Protein AF-A0A7T2TKN1-F1 (afdb_monomer_lite)

pLDDT: mean 74.29, std 14.54, range [35.62, 93.62]

Organism: NCBI:txid33889

Sequence (111 aa):
MPVTGVADPALREAVGLSDHHHEYTLVPGDSDFDGAFTPHGFRHSAVSLVVAAGASVKLAQRFAGHASAAMTLDVYSHLFDEDLEAVADTLGRLVGEARVASDGPVLALPQ

Structure (mmCIF, N/CA/C/O backbone):
data_AF-A0A7T2TKN1-F1
#
_entry.id   AF-A0A7T2TKN1-F1
#
loop_
_atom_site.group_PDB
_atom_site.id
_atom_site.type_symbol
_atom_site.label_atom_id
_atom_site.label_alt_id
_atom_site.label_comp_id
_atom_site.label_asym_id
_atom_site.label_entity_id
_atom_site.label_seq_id
_atom_site.pdbx_PDB_ins_code
_atom_site.Cartn_x
_atom_site.Cartn_y
_atom_site.Cartn_z
_atom_site.occupancy
_atom_site.B_iso_or_equiv
_atom_site.auth_seq_id
_atom_site.auth_comp_id
_atom_site.auth_asym_id
_atom_site.auth_atom_id
_atom_site.pdbx_PDB_model_num
ATOM 1 N N . MET A 1 1 ? 22.683 2.791 -3.432 1.00 37.56 1 MET A N 1
ATOM 2 C CA . MET A 1 1 ? 22.307 1.737 -2.463 1.00 37.56 1 MET A CA 1
ATOM 3 C C . MET A 1 1 ? 21.975 0.488 -3.265 1.00 37.56 1 MET A C 1
ATOM 5 O O . MET A 1 1 ? 21.143 0.616 -4.157 1.00 37.56 1 MET A O 1
ATOM 9 N N . PRO A 1 2 ? 22.627 -0.664 -3.047 1.00 35.62 2 PRO A N 1
ATOM 10 C CA . PRO A 1 2 ? 22.261 -1.882 -3.758 1.00 35.62 2 PRO A CA 1
ATOM 11 C C . PRO A 1 2 ? 20.932 -2.390 -3.184 1.00 35.62 2 PRO A C 1
ATOM 13 O O . PRO A 1 2 ? 20.853 -2.746 -2.013 1.00 35.62 2 PRO A O 1
ATOM 16 N N . VAL A 1 3 ? 19.865 -2.366 -3.982 1.00 38.94 3 VAL A N 1
ATOM 17 C CA . VAL A 1 3 ? 18.584 -3.005 -3.643 1.00 38.94 3 VAL A CA 1
ATOM 18 C C . VAL A 1 3 ? 18.718 -4.489 -3.967 1.00 38.94 3 VAL A C 1
ATOM 20 O O . VAL A 1 3 ? 18.365 -4.941 -5.049 1.00 38.94 3 VAL A O 1
ATOM 23 N N . THR A 1 4 ? 19.294 -5.255 -3.047 1.00 48.53 4 THR A N 1
ATOM 24 C CA . THR A 1 4 ? 19.308 -6.723 -3.110 1.00 48.53 4 THR A CA 1
ATOM 25 C C . THR A 1 4 ? 18.200 -7.257 -2.212 1.00 48.53 4 THR A C 1
ATOM 27 O O . THR A 1 4 ? 18.456 -7.799 -1.142 1.00 48.53 4 THR A O 1
ATOM 30 N N . GLY A 1 5 ? 16.951 -7.027 -2.612 1.00 43.19 5 GLY A N 1
ATOM 31 C CA . GLY A 1 5 ? 15.787 -7.647 -1.990 1.00 43.19 5 GLY A CA 1
ATOM 32 C C . GLY A 1 5 ? 15.311 -8.799 -2.859 1.00 43.19 5 GLY A C 1
ATOM 33 O O . GLY A 1 5 ? 14.418 -8.606 -3.676 1.00 43.19 5 GLY A O 1
ATOM 34 N N . VAL A 1 6 ? 15.913 -9.982 -2.725 1.00 56.47 6 VAL A N 1
ATOM 35 C CA . VAL A 1 6 ? 15.266 -11.199 -3.232 1.00 56.47 6 VAL A CA 1
ATOM 36 C C . VAL A 1 6 ? 14.054 -11.424 -2.332 1.00 56.47 6 VAL A C 1
ATOM 38 O O . VAL A 1 6 ? 14.214 -11.568 -1.121 1.00 56.47 6 VAL A O 1
ATOM 41 N N . ALA A 1 7 ? 12.849 -11.361 -2.901 1.00 55.12 7 ALA A N 1
ATOM 42 C CA . ALA A 1 7 ? 11.624 -11.655 -2.165 1.00 55.12 7 ALA A CA 1
ATOM 43 C C . ALA A 1 7 ? 11.719 -13.059 -1.547 1.00 55.12 7 ALA A C 1
ATOM 45 O O . ALA A 1 7 ? 12.180 -13.987 -2.215 1.00 55.12 7 ALA A O 1
ATOM 46 N N . ASP A 1 8 ? 11.296 -13.189 -0.286 1.00 66.94 8 ASP A N 1
ATOM 47 C CA . ASP A 1 8 ? 11.246 -14.461 0.444 1.00 66.94 8 ASP A CA 1
ATOM 48 C C . ASP A 1 8 ? 10.599 -15.556 -0.433 1.00 66.94 8 ASP A C 1
ATOM 50 O O . ASP A 1 8 ? 9.532 -15.307 -1.007 1.00 66.94 8 ASP A O 1
ATOM 54 N N . PRO A 1 9 ? 11.217 -16.744 -0.580 1.00 66.00 9 PRO A N 1
ATOM 55 C CA . PRO A 1 9 ? 10.640 -17.861 -1.322 1.00 66.00 9 PRO A CA 1
ATOM 56 C C . PRO A 1 9 ? 9.181 -18.167 -0.963 1.00 66.00 9 PRO A C 1
ATOM 58 O O . PRO A 1 9 ? 8.386 -18.418 -1.866 1.00 66.00 9 PRO A O 1
ATOM 61 N N . ALA A 1 10 ? 8.804 -18.063 0.316 1.00 68.75 10 ALA A N 1
ATOM 62 C CA . ALA A 1 10 ? 7.424 -18.292 0.748 1.00 68.75 10 ALA A CA 1
ATOM 63 C C . ALA A 1 10 ? 6.459 -17.230 0.195 1.00 68.75 10 ALA A C 1
ATOM 65 O O . ALA A 1 10 ? 5.348 -17.545 -0.228 1.00 68.75 10 ALA A O 1
ATOM 66 N N . LEU A 1 11 ? 6.900 -15.969 0.136 1.00 66.50 11 LEU A N 1
ATOM 67 C CA . LEU A 1 11 ? 6.136 -14.892 -0.491 1.00 66.50 1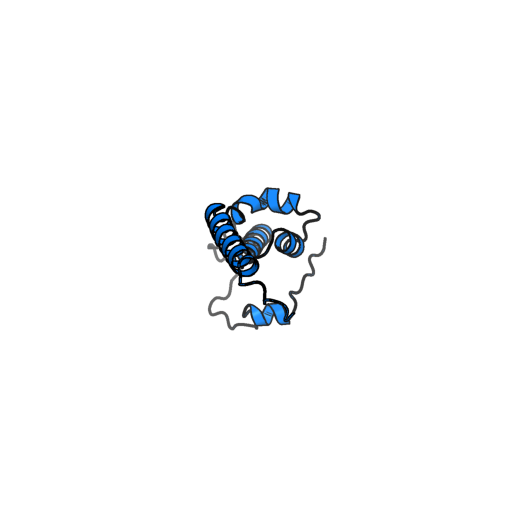1 LEU A CA 1
ATOM 68 C C . LEU A 1 11 ? 6.000 -15.132 -1.997 1.00 66.50 11 LEU A C 1
ATOM 70 O O . LEU A 1 11 ? 4.906 -14.982 -2.532 1.00 66.50 11 LEU A O 1
ATOM 74 N N . ARG A 1 12 ? 7.087 -15.530 -2.674 1.00 64.44 12 ARG A N 1
ATOM 75 C CA . ARG A 1 12 ? 7.076 -15.836 -4.116 1.00 64.44 12 ARG A CA 1
ATOM 76 C C . ARG A 1 12 ? 6.087 -16.948 -4.456 1.00 64.44 12 ARG A C 1
ATOM 78 O O . ARG A 1 12 ? 5.370 -16.817 -5.440 1.00 64.44 12 ARG A O 1
ATOM 85 N N . GLU A 1 13 ? 6.036 -18.005 -3.653 1.00 71.38 13 GLU A N 1
ATOM 86 C CA . GLU A 1 13 ? 5.066 -19.091 -3.817 1.00 71.38 13 GLU A CA 1
ATOM 87 C C . GLU A 1 13 ? 3.632 -18.606 -3.567 1.00 71.38 13 GLU A C 1
ATOM 89 O O . GLU A 1 13 ? 2.755 -18.821 -4.401 1.00 71.38 13 GLU A O 1
ATOM 94 N N . ALA A 1 14 ? 3.401 -17.881 -2.468 1.00 68.69 14 ALA A N 1
ATOM 95 C CA . ALA A 1 14 ? 2.073 -17.405 -2.085 1.00 68.69 14 ALA A CA 1
ATOM 96 C C . ALA A 1 14 ? 1.437 -16.455 -3.114 1.00 68.69 14 ALA A C 1
ATOM 98 O O . ALA A 1 14 ? 0.223 -16.486 -3.304 1.00 68.69 14 ALA A O 1
ATOM 99 N N . VAL A 1 15 ? 2.239 -15.627 -3.793 1.00 65.25 15 VAL A N 1
ATOM 100 C CA . VAL A 1 15 ? 1.755 -14.736 -4.865 1.00 65.25 15 VAL A CA 1
ATOM 101 C C . VAL A 1 15 ? 1.856 -15.357 -6.262 1.00 65.25 15 VAL A C 1
ATOM 103 O O . VAL A 1 15 ? 1.663 -14.661 -7.255 1.00 65.25 15 VAL A O 1
ATOM 106 N N . GLY A 1 16 ? 2.171 -16.654 -6.350 1.00 62.69 16 GLY A N 1
ATOM 107 C CA . GLY A 1 16 ? 2.254 -17.382 -7.609 1.00 62.69 16 GLY A CA 1
ATOM 108 C C . GLY A 1 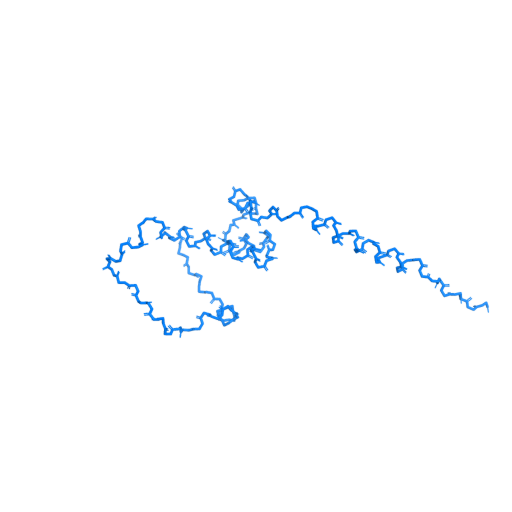16 ? 3.289 -16.795 -8.564 1.00 62.69 16 GLY A C 1
ATOM 109 O O . GLY A 1 16 ? 2.991 -16.644 -9.735 1.00 62.69 16 GLY A O 1
ATOM 110 N N . LEU A 1 17 ? 4.479 -16.427 -8.084 1.00 64.38 17 LEU A N 1
ATOM 111 C CA . LEU A 1 17 ? 5.625 -15.970 -8.891 1.00 64.38 17 LEU A CA 1
ATOM 112 C C . LEU A 1 17 ? 6.651 -17.093 -9.154 1.00 64.38 17 LEU A C 1
ATOM 114 O O . LEU A 1 17 ? 7.817 -16.813 -9.446 1.00 64.38 17 LEU A O 1
ATOM 118 N N . SER A 1 18 ? 6.253 -18.358 -9.001 1.00 58.12 18 SER A N 1
ATOM 119 C CA . SER A 1 18 ? 7.041 -19.532 -9.390 1.00 58.12 18 SER A CA 1
ATOM 120 C C . SER A 1 18 ? 7.294 -19.502 -10.898 1.00 58.12 18 SER A C 1
ATOM 122 O O . SER A 1 18 ? 6.368 -19.243 -11.653 1.00 58.12 18 SER A O 1
ATOM 124 N N . ASP A 1 19 ? 8.545 -19.722 -11.308 1.00 62.94 19 ASP A N 1
ATOM 125 C CA . ASP A 1 19 ? 9.076 -19.513 -12.663 1.00 62.94 19 ASP A CA 1
ATOM 126 C C . ASP A 1 19 ? 8.097 -19.929 -13.780 1.00 62.94 19 ASP A C 1
ATOM 128 O O . ASP A 1 19 ? 7.981 -21.102 -14.142 1.00 62.94 19 ASP A O 1
ATOM 132 N N . HIS A 1 20 ? 7.366 -18.947 -14.315 1.00 58.56 20 HIS A N 1
ATOM 133 C CA . HIS A 1 20 ? 6.370 -19.169 -15.355 1.00 58.56 20 HIS A CA 1
ATOM 134 C C . HIS A 1 20 ? 7.034 -19.197 -16.723 1.00 58.56 20 HIS A C 1
ATOM 136 O O . HIS A 1 20 ? 7.826 -18.321 -17.077 1.00 58.56 20 HIS A O 1
ATOM 142 N N . HIS A 1 21 ? 6.623 -20.156 -17.547 1.00 52.75 21 HIS A N 1
ATOM 143 C CA . HIS A 1 21 ? 6.707 -20.008 -18.993 1.00 52.75 21 HIS A CA 1
ATOM 144 C C . HIS A 1 21 ? 5.787 -18.854 -19.407 1.00 52.75 21 HIS A C 1
ATOM 146 O O . HIS A 1 21 ? 4.581 -19.033 -19.564 1.00 52.75 21 HIS A O 1
ATOM 152 N N . HIS A 1 22 ? 6.344 -17.654 -19.538 1.00 54.59 22 HIS A N 1
ATOM 153 C CA . HIS A 1 22 ? 5.599 -16.501 -20.022 1.00 54.59 22 HIS A CA 1
ATOM 154 C C . HIS A 1 22 ? 5.477 -16.580 -21.549 1.00 54.59 22 HIS A C 1
ATOM 156 O O . HIS A 1 22 ? 6.481 -16.600 -22.257 1.00 54.59 22 HIS A O 1
ATOM 162 N N . GLU A 1 23 ? 4.239 -16.610 -22.053 1.00 57.84 23 GLU A N 1
ATOM 163 C CA . GLU A 1 23 ? 3.925 -16.560 -23.493 1.00 57.84 23 GLU A CA 1
ATOM 164 C C . GLU A 1 23 ? 4.490 -15.293 -24.162 1.00 57.84 23 GLU A C 1
ATOM 166 O O . GLU A 1 23 ? 4.806 -15.290 -25.349 1.00 57.84 23 GLU A O 1
ATOM 171 N N . TYR A 1 24 ? 4.714 -14.242 -23.369 1.00 55.91 24 TYR A N 1
ATOM 172 C CA . TYR A 1 24 ? 5.299 -12.980 -23.797 1.00 55.91 24 TYR A CA 1
ATOM 173 C C . TYR A 1 24 ? 6.733 -12.849 -23.277 1.00 55.91 24 TYR A C 1
ATOM 175 O O . TYR A 1 24 ? 6.972 -12.764 -22.072 1.00 55.91 24 TYR A O 1
ATOM 183 N N . THR A 1 25 ? 7.693 -12.824 -24.204 1.00 63.22 25 THR A N 1
ATOM 184 C CA . THR A 1 25 ? 9.099 -12.498 -23.932 1.00 63.22 25 THR A CA 1
ATOM 185 C C . THR A 1 25 ? 9.358 -11.073 -24.389 1.00 63.22 25 THR A C 1
ATOM 187 O O . THR A 1 25 ? 9.162 -10.771 -25.561 1.00 63.22 25 THR A O 1
ATOM 190 N N . LEU A 1 26 ? 9.810 -10.216 -23.473 1.00 64.25 26 LEU A N 1
ATOM 191 C CA . LEU A 1 26 ? 10.201 -8.846 -23.803 1.00 64.25 26 LEU A CA 1
ATOM 192 C C . LEU A 1 26 ? 11.476 -8.853 -24.645 1.00 64.25 26 LEU A C 1
ATOM 194 O O . LEU A 1 26 ? 12.469 -9.479 -24.258 1.00 64.25 26 LEU A O 1
ATOM 198 N N . VAL A 1 27 ? 11.463 -8.138 -25.768 1.00 68.06 27 VAL A N 1
ATOM 199 C CA . VAL A 1 27 ? 12.615 -8.021 -26.667 1.00 68.06 27 VAL A CA 1
ATOM 200 C C . VAL A 1 27 ? 13.115 -6.573 -26.673 1.00 68.06 27 VAL A C 1
ATOM 202 O O . VAL A 1 27 ? 12.317 -5.634 -26.684 1.00 68.06 27 VAL A O 1
ATOM 205 N N . PRO A 1 28 ? 14.443 -6.336 -26.670 1.00 64.38 28 PRO A N 1
ATOM 206 C CA . PRO A 1 28 ? 14.976 -4.991 -26.858 1.00 64.38 28 PRO A CA 1
ATOM 207 C C . PRO A 1 28 ? 14.438 -4.357 -28.152 1.00 64.38 28 PRO A C 1
ATOM 209 O O . PRO A 1 28 ? 14.760 -4.823 -29.244 1.00 64.38 28 PRO A O 1
ATOM 212 N N . GLY A 1 29 ? 13.634 -3.296 -28.027 1.00 70.19 29 GLY A N 1
ATOM 213 C CA . GLY A 1 29 ? 12.999 -2.606 -29.157 1.00 70.19 29 GLY A CA 1
ATOM 214 C C . GLY A 1 29 ? 11.469 -2.583 -29.127 1.00 70.19 29 GLY A C 1
ATOM 215 O O . GLY A 1 29 ? 10.888 -1.849 -29.925 1.00 70.19 29 GLY A O 1
ATOM 216 N N . ASP A 1 30 ? 10.829 -3.313 -28.207 1.00 72.50 30 ASP A N 1
ATOM 217 C CA . ASP A 1 30 ? 9.381 -3.222 -27.992 1.00 72.50 30 ASP A CA 1
ATOM 218 C C . ASP A 1 30 ? 8.991 -1.778 -27.623 1.00 72.50 30 ASP A C 1
ATOM 220 O O . ASP A 1 30 ? 9.427 -1.229 -26.607 1.00 72.50 30 ASP A O 1
ATOM 224 N N . SER A 1 31 ? 8.194 -1.138 -28.485 1.00 63.16 31 SER A N 1
ATOM 225 C CA . SER A 1 31 ? 7.802 0.274 -28.362 1.00 63.16 31 SER A CA 1
ATOM 226 C C . SER A 1 31 ? 6.714 0.525 -27.323 1.00 63.16 31 SER A C 1
ATOM 228 O O . SER A 1 31 ? 6.463 1.675 -26.980 1.00 63.16 31 SER A O 1
ATOM 230 N N . ASP A 1 32 ? 6.095 -0.540 -26.813 1.00 65.19 32 ASP A N 1
ATOM 231 C CA . ASP A 1 32 ? 5.019 -0.483 -25.818 1.00 65.19 32 ASP A CA 1
ATOM 232 C C . ASP A 1 32 ? 5.522 -0.041 -24.423 1.00 65.19 32 ASP A C 1
ATOM 234 O O . ASP A 1 32 ? 4.738 0.109 -23.488 1.00 65.19 32 ASP A O 1
ATOM 238 N N . PHE A 1 33 ? 6.838 0.176 -24.280 1.00 59.94 33 PHE A N 1
ATOM 239 C CA . PHE A 1 33 ? 7.533 0.535 -23.040 1.00 59.94 33 PHE A CA 1
ATOM 240 C C . PHE A 1 33 ? 8.183 1.929 -23.118 1.00 59.94 33 PHE A C 1
ATOM 242 O O . PHE A 1 33 ? 9.371 2.110 -22.833 1.00 59.94 33 PHE A O 1
ATOM 249 N N . ASP A 1 34 ? 7.416 2.944 -23.503 1.00 60.50 34 ASP A N 1
ATOM 250 C CA . ASP A 1 34 ? 7.875 4.326 -23.627 1.00 60.50 34 ASP A CA 1
ATOM 251 C C . ASP A 1 34 ? 7.980 5.046 -22.267 1.00 60.50 34 ASP A C 1
ATOM 253 O O . ASP A 1 34 ? 7.056 5.677 -21.774 1.00 60.50 34 ASP A O 1
ATOM 257 N N . GLY A 1 35 ? 9.149 4.990 -21.621 1.00 59.47 35 GLY A N 1
ATOM 258 C CA . GLY A 1 35 ? 9.530 5.890 -20.513 1.00 59.47 35 GLY A CA 1
ATOM 259 C C . GLY A 1 35 ? 8.753 5.761 -19.186 1.00 59.47 35 GLY A C 1
ATOM 260 O O . GLY A 1 35 ? 9.265 6.187 -18.151 1.00 59.47 35 GLY A O 1
ATOM 261 N N . ALA A 1 36 ? 7.574 5.135 -19.173 1.00 57.62 36 ALA A N 1
ATOM 262 C CA . ALA A 1 36 ? 6.753 4.866 -17.991 1.00 57.62 36 ALA A CA 1
ATOM 263 C C . ALA A 1 36 ? 7.222 3.619 -17.217 1.00 57.62 36 ALA A C 1
ATOM 265 O O . ALA A 1 36 ? 7.034 3.515 -16.002 1.00 57.62 36 ALA A O 1
ATOM 266 N N . PHE A 1 37 ? 7.908 2.695 -17.893 1.00 67.25 37 PHE A N 1
ATOM 267 C CA . PHE A 1 37 ? 8.485 1.484 -17.310 1.00 67.25 37 PHE A CA 1
ATOM 268 C C . PHE A 1 37 ? 9.848 1.759 -16.664 1.00 67.25 37 PHE A C 1
ATOM 270 O O . PHE A 1 37 ? 10.910 1.352 -17.133 1.00 67.25 37 PHE A O 1
ATOM 277 N N . THR A 1 38 ? 9.822 2.487 -15.552 1.00 78.25 38 THR A N 1
ATOM 278 C CA . THR A 1 38 ? 11.008 2.722 -14.719 1.00 78.25 38 THR A CA 1
ATOM 279 C C . THR A 1 38 ? 10.974 1.832 -13.475 1.00 78.25 38 THR A C 1
ATOM 281 O O . THR A 1 38 ? 9.891 1.479 -13.002 1.00 78.25 38 THR A O 1
ATOM 284 N N . PRO A 1 39 ? 12.128 1.527 -12.846 1.00 79.19 39 PRO A N 1
ATOM 285 C CA . PRO A 1 39 ? 12.152 0.904 -11.518 1.00 79.19 39 PRO A CA 1
ATOM 286 C C . PRO A 1 39 ? 11.288 1.652 -10.491 1.00 79.19 39 PRO A C 1
ATOM 288 O O . PRO A 1 39 ? 10.724 1.049 -9.579 1.00 79.19 39 PRO A O 1
ATOM 291 N N . HIS A 1 40 ? 11.151 2.970 -10.656 1.00 80.94 40 HIS A N 1
ATOM 292 C CA . HIS A 1 40 ? 10.265 3.794 -9.848 1.00 80.94 40 HIS A CA 1
ATOM 293 C C . HIS A 1 40 ? 8.779 3.482 -10.105 1.00 80.94 40 HIS A C 1
ATOM 295 O O . HIS A 1 40 ? 8.039 3.283 -9.145 1.00 80.94 40 HIS A O 1
ATOM 301 N N . GLY A 1 41 ? 8.358 3.344 -11.367 1.00 81.38 41 GLY A N 1
ATOM 302 C CA . GLY A 1 41 ? 6.996 2.935 -11.740 1.00 81.38 41 GLY A CA 1
ATOM 303 C C . GLY A 1 41 ? 6.633 1.531 -11.243 1.00 81.38 41 GLY A C 1
ATOM 304 O O . GLY A 1 41 ? 5.544 1.317 -10.703 1.00 81.38 41 GLY A O 1
ATOM 305 N N . PHE A 1 42 ? 7.580 0.590 -11.302 1.00 84.12 42 PHE A N 1
ATOM 306 C CA . PHE A 1 42 ? 7.410 -0.733 -10.695 1.00 84.12 42 PHE A CA 1
ATOM 307 C C . PHE A 1 42 ? 7.240 -0.657 -9.177 1.00 84.12 42 PHE A C 1
ATOM 309 O O . PHE A 1 42 ? 6.366 -1.319 -8.621 1.00 84.12 42 PHE A O 1
ATOM 316 N N . ARG A 1 43 ? 8.034 0.181 -8.497 1.00 83.94 43 ARG A N 1
ATOM 317 C CA . ARG A 1 43 ? 7.904 0.397 -7.051 1.00 83.94 43 ARG A CA 1
ATOM 318 C C . ARG A 1 43 ? 6.538 0.984 -6.689 1.00 83.94 43 ARG A C 1
ATOM 320 O O . ARG A 1 43 ? 5.932 0.512 -5.733 1.00 83.94 43 ARG A O 1
ATOM 327 N N . HIS A 1 44 ? 6.042 1.952 -7.461 1.00 86.88 44 HIS A N 1
ATOM 328 C CA . HIS A 1 44 ? 4.698 2.510 -7.287 1.00 86.88 44 HIS A CA 1
ATOM 329 C C . HIS A 1 44 ? 3.607 1.444 -7.425 1.00 86.88 44 HIS A C 1
ATOM 331 O O . HIS A 1 44 ? 2.736 1.330 -6.561 1.00 86.88 44 HIS A O 1
ATOM 337 N N . SER A 1 45 ? 3.692 0.618 -8.468 1.00 87.56 45 SER A N 1
ATOM 338 C CA . SER A 1 45 ? 2.729 -0.461 -8.716 1.00 87.56 45 SER A CA 1
ATOM 339 C C . SER A 1 45 ? 2.748 -1.506 -7.596 1.00 87.56 45 SER A C 1
ATOM 341 O O . SER A 1 45 ? 1.702 -1.884 -7.075 1.00 87.56 45 SER A O 1
ATOM 343 N N . ALA A 1 46 ? 3.939 -1.923 -7.159 1.00 89.06 46 ALA A N 1
ATOM 344 C CA . ALA A 1 46 ? 4.095 -2.901 -6.089 1.00 89.06 46 ALA A CA 1
ATOM 345 C C . ALA A 1 46 ? 3.536 -2.397 -4.748 1.00 89.06 46 ALA A C 1
ATOM 347 O O . ALA A 1 46 ? 2.846 -3.141 -4.055 1.00 89.06 46 ALA A O 1
ATOM 348 N N . VAL A 1 47 ? 3.789 -1.133 -4.385 1.00 87.31 47 VAL A N 1
ATOM 349 C CA . VAL A 1 47 ? 3.208 -0.540 -3.168 1.00 87.31 47 VAL A CA 1
ATOM 350 C C . VAL A 1 47 ? 1.685 -0.469 -3.274 1.00 87.31 47 VAL A C 1
ATOM 352 O O . VAL A 1 47 ? 1.006 -0.801 -2.306 1.00 87.31 47 VAL A O 1
ATOM 355 N N . SER A 1 48 ? 1.153 -0.121 -4.447 1.00 88.19 48 SER A N 1
ATOM 356 C CA . SER A 1 48 ? -0.296 -0.064 -4.676 1.00 88.19 48 SER A CA 1
ATOM 357 C C . SER A 1 48 ? -0.976 -1.414 -4.455 1.00 88.19 48 SER A C 1
ATOM 359 O O . SER A 1 48 ? -1.986 -1.485 -3.762 1.00 88.19 48 SER A O 1
ATOM 361 N N . LEU A 1 49 ? -0.376 -2.498 -4.956 1.00 90.00 49 LEU A N 1
ATOM 362 C CA . LEU A 1 49 ? -0.871 -3.860 -4.732 1.00 90.00 49 LEU A CA 1
ATOM 363 C C . LEU A 1 49 ? -0.818 -4.272 -3.259 1.00 90.00 49 LEU A C 1
ATOM 365 O O . LEU A 1 49 ? -1.740 -4.913 -2.766 1.00 90.00 49 LEU A O 1
ATOM 369 N N . VAL A 1 50 ? 0.245 -3.898 -2.546 1.00 87.44 50 VAL A N 1
ATOM 370 C CA . VAL A 1 50 ? 0.370 -4.195 -1.114 1.00 87.44 50 VAL A CA 1
ATOM 371 C C . VAL A 1 50 ? -0.732 -3.503 -0.315 1.00 87.44 50 VAL A C 1
ATOM 373 O O . VAL A 1 50 ? -1.343 -4.145 0.534 1.00 87.44 50 VAL A O 1
ATOM 376 N N . VAL A 1 51 ? -1.020 -2.230 -0.599 1.00 87.00 51 VAL A N 1
ATOM 377 C CA . VAL A 1 51 ? -2.110 -1.504 0.072 1.00 87.00 51 VAL A CA 1
ATOM 378 C C . VAL A 1 51 ? -3.469 -2.104 -0.281 1.00 87.00 51 VAL A C 1
ATOM 380 O O . VAL A 1 51 ? -4.226 -2.417 0.630 1.00 87.00 51 VAL A O 1
ATOM 383 N N . ALA A 1 52 ? -3.726 -2.386 -1.562 1.00 85.81 52 ALA A N 1
ATOM 384 C CA . ALA A 1 52 ? -4.969 -3.020 -2.010 1.00 85.81 52 ALA A CA 1
ATOM 385 C C . ALA A 1 52 ? -5.201 -4.416 -1.394 1.00 85.81 52 ALA A C 1
ATOM 387 O O . ALA A 1 52 ? -6.337 -4.860 -1.265 1.00 85.81 52 ALA A O 1
ATOM 388 N N . ALA A 1 53 ? -4.137 -5.112 -0.979 1.00 85.50 53 ALA A N 1
ATOM 389 C CA . ALA A 1 53 ? -4.220 -6.365 -0.228 1.00 85.50 53 ALA A CA 1
ATOM 390 C C . ALA A 1 53 ? -4.570 -6.176 1.269 1.00 85.50 53 ALA A C 1
ATOM 392 O O . ALA A 1 53 ? -4.514 -7.137 2.038 1.00 85.50 53 ALA A O 1
ATOM 393 N N . GLY A 1 54 ? -4.901 -4.957 1.706 1.00 85.25 54 GLY A N 1
ATOM 394 C CA . GLY A 1 54 ? -5.259 -4.626 3.089 1.00 85.25 54 GLY A CA 1
ATOM 395 C C . GLY A 1 54 ? -4.057 -4.382 4.007 1.00 85.25 54 GLY A C 1
ATOM 396 O O . GLY A 1 54 ? -4.172 -4.461 5.234 1.00 85.25 54 GLY A O 1
ATOM 397 N N . ALA A 1 55 ? -2.868 -4.123 3.454 1.00 86.94 55 ALA A N 1
ATOM 398 C CA . ALA A 1 55 ? -1.692 -3.840 4.266 1.00 86.94 55 ALA A CA 1
ATOM 399 C C . ALA A 1 55 ? -1.821 -2.498 4.997 1.00 86.94 55 ALA A C 1
ATOM 401 O O . ALA A 1 55 ? -2.072 -1.458 4.395 1.00 86.94 55 ALA A O 1
ATOM 402 N N . SER A 1 56 ? -1.514 -2.486 6.296 1.00 88.75 56 SER A N 1
ATOM 403 C CA . SER A 1 56 ? -1.393 -1.223 7.033 1.00 88.75 56 SER A CA 1
ATOM 404 C C . SER A 1 56 ? -0.267 -0.340 6.479 1.00 88.75 56 SER A C 1
ATOM 406 O O . SER A 1 56 ? 0.749 -0.836 5.979 1.00 88.75 56 SER A O 1
ATOM 408 N N . VAL A 1 57 ? -0.371 0.975 6.700 1.00 89.00 57 VAL A N 1
ATOM 409 C CA . VAL A 1 57 ? 0.668 1.966 6.354 1.00 89.00 57 VAL A CA 1
ATOM 410 C C . VAL A 1 57 ? 2.052 1.552 6.870 1.00 89.00 57 VAL A C 1
ATOM 412 O O . VAL A 1 57 ? 3.067 1.777 6.213 1.00 89.00 57 VAL A O 1
ATOM 415 N N . LYS A 1 58 ? 2.128 0.900 8.038 1.00 88.25 58 LYS A N 1
ATOM 416 C CA . LYS A 1 58 ? 3.402 0.442 8.607 1.00 88.25 58 LYS A CA 1
ATOM 417 C C . LYS A 1 58 ? 4.002 -0.734 7.837 1.00 88.25 58 LYS A C 1
ATOM 419 O O . LYS A 1 58 ? 5.226 -0.810 7.702 1.00 88.25 58 LYS A O 1
ATOM 424 N N . LEU A 1 59 ? 3.161 -1.638 7.342 1.00 87.44 59 LEU A N 1
ATOM 425 C CA . LEU A 1 59 ? 3.596 -2.745 6.498 1.00 87.44 59 LEU A CA 1
ATOM 426 C C . LEU A 1 59 ? 4.021 -2.226 5.120 1.00 87.44 59 LEU A C 1
ATOM 428 O O . LEU A 1 59 ? 5.113 -2.564 4.671 1.00 87.44 59 LEU A O 1
ATOM 432 N N . ALA A 1 60 ? 3.246 -1.313 4.527 1.00 85.88 60 ALA A N 1
ATOM 433 C CA . ALA A 1 60 ? 3.602 -0.627 3.286 1.00 85.88 60 ALA A CA 1
ATOM 434 C C . ALA A 1 60 ? 4.924 0.157 3.414 1.00 85.88 60 ALA A C 1
ATOM 436 O O . ALA A 1 60 ? 5.775 0.089 2.533 1.00 85.88 60 ALA A O 1
ATOM 437 N N . GLN A 1 61 ? 5.164 0.822 4.550 1.00 88.50 61 GLN A N 1
ATOM 438 C CA . GLN A 1 61 ? 6.426 1.507 4.851 1.00 88.50 61 GLN A CA 1
ATOM 439 C C . GLN A 1 61 ? 7.624 0.552 4.877 1.00 88.50 61 GLN A C 1
ATOM 441 O O . GLN A 1 61 ? 8.680 0.870 4.326 1.00 88.50 61 GLN A O 1
ATOM 446 N N . ARG A 1 62 ? 7.477 -0.612 5.523 1.00 86.81 62 ARG A N 1
ATOM 447 C CA . ARG A 1 62 ? 8.526 -1.641 5.562 1.00 86.81 62 ARG A CA 1
ATOM 448 C C . ARG A 1 62 ? 8.764 -2.241 4.181 1.00 86.81 62 ARG A C 1
ATOM 450 O O . ARG A 1 62 ? 9.916 -2.363 3.785 1.00 86.81 62 ARG A O 1
ATOM 457 N N . PHE A 1 63 ? 7.694 -2.543 3.451 1.00 85.94 63 PHE A N 1
ATOM 458 C CA . PHE A 1 63 ? 7.749 -3.065 2.089 1.00 85.94 63 PHE A CA 1
ATOM 459 C C . PHE A 1 63 ? 8.447 -2.092 1.131 1.00 85.94 63 PHE A C 1
ATOM 461 O O . PHE A 1 63 ? 9.346 -2.478 0.390 1.00 85.94 63 PHE A O 1
ATOM 468 N N . ALA A 1 64 ? 8.101 -0.805 1.200 1.00 85.19 64 ALA A N 1
ATOM 469 C CA . ALA A 1 64 ? 8.746 0.230 0.408 1.00 85.19 64 ALA A CA 1
ATOM 470 C C . ALA A 1 64 ? 10.193 0.505 0.853 1.00 85.19 64 ALA A C 1
ATOM 472 O O . ALA A 1 64 ? 10.942 1.118 0.095 1.00 85.19 64 ALA A O 1
ATOM 473 N N . GLY A 1 65 ? 10.599 0.110 2.064 1.00 86.38 65 GLY A N 1
ATOM 474 C CA . GLY A 1 65 ? 11.902 0.459 2.636 1.00 86.38 65 GLY A CA 1
ATOM 475 C C . GLY A 1 65 ? 12.020 1.936 3.030 1.00 86.38 65 GLY A C 1
ATOM 476 O O . GLY A 1 65 ? 13.119 2.485 3.055 1.00 86.38 65 GLY A O 1
ATOM 477 N N . HIS A 1 66 ? 10.899 2.610 3.307 1.00 90.25 66 HIS A N 1
ATOM 478 C CA . HIS A 1 66 ? 10.911 3.998 3.768 1.00 90.25 66 HIS A CA 1
ATOM 479 C C . HIS A 1 66 ? 11.370 4.093 5.224 1.00 90.25 66 HIS A C 1
ATOM 481 O O . HIS A 1 66 ? 10.993 3.273 6.062 1.00 90.25 66 HIS A O 1
ATOM 487 N N . ALA A 1 67 ? 12.150 5.132 5.532 1.00 87.94 67 ALA A N 1
ATOM 488 C CA . ALA A 1 67 ? 12.657 5.380 6.880 1.00 87.94 67 ALA A CA 1
ATOM 489 C C . ALA A 1 67 ? 11.538 5.738 7.874 1.00 87.94 67 ALA A C 1
ATOM 491 O O . ALA A 1 67 ? 11.648 5.453 9.066 1.00 87.94 67 ALA A O 1
ATOM 492 N N . SER A 1 68 ? 10.444 6.335 7.393 1.00 87.69 68 SER A N 1
ATOM 493 C CA . SER A 1 68 ? 9.295 6.708 8.215 1.00 87.69 68 SER A CA 1
ATOM 494 C C . SER A 1 68 ? 7.967 6.452 7.500 1.00 87.69 68 SER A C 1
ATOM 496 O O . SER A 1 68 ? 7.895 6.354 6.272 1.00 87.69 68 SER A O 1
ATOM 498 N N . ALA A 1 69 ? 6.898 6.326 8.291 1.00 86.31 69 ALA A N 1
ATOM 499 C CA . ALA A 1 69 ? 5.541 6.176 7.765 1.00 86.31 69 ALA A CA 1
ATOM 500 C C . ALA A 1 69 ? 5.058 7.458 7.071 1.00 86.31 69 ALA A C 1
ATOM 502 O O . ALA A 1 69 ? 4.375 7.360 6.060 1.00 86.31 69 ALA A O 1
ATOM 503 N N . ALA A 1 70 ? 5.488 8.631 7.552 1.00 89.69 70 ALA A N 1
ATOM 504 C CA . ALA A 1 70 ? 5.190 9.920 6.928 1.00 89.69 70 ALA A CA 1
ATOM 505 C C . ALA A 1 70 ? 5.636 9.947 5.461 1.00 89.69 70 ALA A C 1
ATOM 507 O O . ALA A 1 70 ? 4.805 10.171 4.601 1.00 89.69 70 ALA A O 1
ATOM 508 N N . MET A 1 71 ? 6.870 9.525 5.152 1.00 89.00 71 MET A N 1
ATOM 509 C CA . MET A 1 71 ? 7.344 9.444 3.758 1.00 89.00 71 MET A CA 1
ATOM 510 C C . MET A 1 71 ? 6.494 8.522 2.873 1.00 89.00 71 MET A C 1
ATOM 512 O O . MET A 1 71 ? 6.450 8.684 1.660 1.00 89.00 71 MET A O 1
ATOM 516 N N . THR A 1 72 ? 5.858 7.509 3.466 1.00 87.31 72 THR A N 1
ATOM 517 C CA . THR A 1 72 ? 4.945 6.624 2.730 1.00 87.31 72 THR A CA 1
ATOM 518 C C . THR A 1 72 ? 3.616 7.323 2.488 1.00 87.31 72 THR A C 1
ATOM 520 O O . THR A 1 72 ? 3.109 7.264 1.377 1.00 87.31 72 THR A O 1
ATOM 523 N N . LEU A 1 73 ? 3.081 8.018 3.491 1.00 87.94 73 LEU A N 1
ATOM 524 C CA . LEU A 1 73 ? 1.838 8.778 3.379 1.00 87.94 73 LEU A CA 1
ATOM 525 C C . LEU A 1 73 ? 1.972 9.993 2.459 1.00 87.94 73 LEU A C 1
ATOM 527 O O . LEU A 1 73 ? 1.060 10.246 1.687 1.00 87.94 73 LEU A O 1
ATOM 531 N N . ASP A 1 74 ? 3.116 10.672 2.450 1.00 90.12 74 ASP A N 1
ATOM 532 C CA . ASP A 1 74 ? 3.380 11.798 1.548 1.00 90.12 74 ASP A CA 1
ATOM 533 C C . ASP A 1 74 ? 3.238 11.396 0.068 1.00 90.12 74 ASP A C 1
ATOM 535 O O . ASP A 1 74 ? 2.924 12.229 -0.778 1.00 90.12 74 ASP A O 1
ATOM 539 N N . VAL A 1 75 ? 3.472 10.116 -0.247 1.00 85.88 75 VAL A N 1
ATOM 540 C CA . VAL A 1 75 ? 3.457 9.581 -1.618 1.00 85.88 75 VAL A CA 1
ATOM 541 C C . VAL A 1 75 ? 2.190 8.774 -1.916 1.00 85.88 75 VAL A C 1
ATOM 543 O O . VAL A 1 75 ? 1.676 8.826 -3.030 1.00 85.88 75 VAL A O 1
ATOM 546 N N . TYR A 1 76 ? 1.685 8.017 -0.942 1.00 87.31 76 TYR A N 1
ATOM 547 C CA . TYR A 1 76 ? 0.659 6.988 -1.138 1.00 87.31 76 TYR A CA 1
ATOM 548 C C . TYR A 1 76 ? -0.596 7.190 -0.282 1.00 87.31 76 TYR A C 1
ATOM 550 O O . TYR A 1 76 ? -1.402 6.272 -0.201 1.00 87.31 76 TYR A O 1
ATOM 558 N N . SER A 1 77 ? -0.781 8.346 0.368 1.00 86.88 77 SER A N 1
ATOM 559 C CA . SER A 1 77 ? -1.969 8.633 1.196 1.00 86.88 77 SER A CA 1
ATOM 560 C C . SER A 1 77 ? -3.283 8.299 0.494 1.00 86.88 77 SER A C 1
ATOM 562 O O . SER A 1 77 ? -4.117 7.632 1.087 1.00 86.88 77 SER A O 1
ATOM 564 N N . HIS A 1 78 ? -3.395 8.657 -0.786 1.00 85.69 78 HIS A N 1
ATOM 565 C CA . HI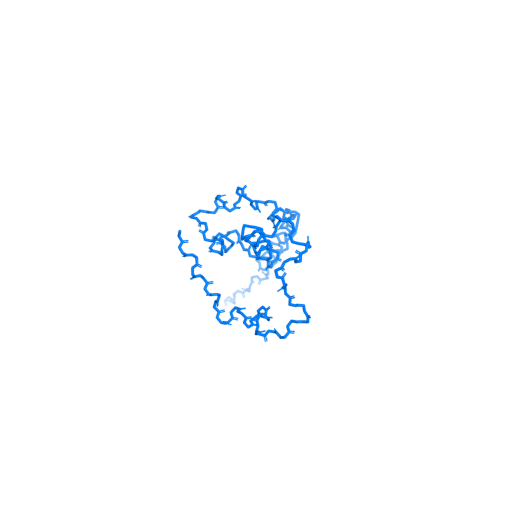S A 1 78 ? -4.564 8.406 -1.631 1.00 85.69 78 HIS A CA 1
ATOM 566 C C . HIS A 1 78 ? -4.955 6.925 -1.773 1.00 85.69 78 HIS A C 1
ATOM 568 O O . HIS A 1 78 ? -6.075 6.622 -2.165 1.00 85.69 78 HIS A O 1
ATOM 574 N N . LEU A 1 79 ? -4.046 5.990 -1.476 1.00 84.94 79 LEU A N 1
ATOM 575 C CA . LEU A 1 79 ? -4.349 4.557 -1.470 1.00 84.94 79 LEU A CA 1
ATOM 576 C C . LEU A 1 79 ? -5.010 4.094 -0.166 1.00 84.94 79 LEU A C 1
ATOM 578 O O . LEU A 1 79 ? -5.546 2.996 -0.120 1.00 84.94 79 LEU A O 1
ATOM 582 N N . PHE A 1 80 ? -4.937 4.904 0.891 1.00 77.69 80 PHE A N 1
ATOM 583 C CA . PHE A 1 80 ? -5.502 4.620 2.210 1.00 77.69 80 PHE A CA 1
ATOM 584 C C . PHE A 1 80 ? -6.783 5.410 2.484 1.00 77.69 80 PHE A C 1
ATOM 586 O O . PHE A 1 80 ? -7.299 5.348 3.597 1.00 77.69 80 PHE A O 1
ATOM 593 N N . ASP A 1 81 ? -7.301 6.127 1.487 1.00 72.50 81 ASP A N 1
ATOM 594 C CA . ASP A 1 81 ? -8.544 6.897 1.582 1.00 72.50 81 ASP A CA 1
ATOM 595 C C . ASP A 1 81 ? -9.799 5.995 1.569 1.00 72.50 81 ASP A C 1
ATOM 597 O O . ASP A 1 81 ? -10.899 6.472 1.300 1.00 72.50 81 ASP A O 1
ATOM 601 N N . GLU A 1 82 ? -9.655 4.691 1.852 1.00 66.62 82 GLU A N 1
ATOM 602 C CA . GLU A 1 82 ? -10.784 3.772 2.013 1.00 66.62 82 GLU A CA 1
ATOM 603 C C . GLU A 1 82 ? -11.805 4.358 2.997 1.00 66.62 82 GLU A C 1
ATOM 605 O O . GLU A 1 82 ? -11.451 4.821 4.086 1.00 66.62 82 GLU A O 1
ATOM 610 N N . ASP A 1 83 ? -13.066 4.362 2.551 1.00 63.12 83 ASP A N 1
ATOM 611 C CA . ASP A 1 83 ? -14.178 5.133 3.102 1.00 63.12 83 ASP A CA 1
ATOM 612 C C . ASP A 1 83 ? -14.197 5.103 4.633 1.00 63.12 83 ASP A C 1
ATOM 614 O O . ASP A 1 83 ? -14.415 4.060 5.257 1.00 63.12 83 ASP A O 1
ATOM 618 N N . LEU A 1 84 ? -14.037 6.277 5.253 1.00 68.38 84 LEU A N 1
ATOM 619 C CA . LEU A 1 84 ? -14.238 6.471 6.692 1.00 68.38 84 LEU A CA 1
ATOM 620 C C . LEU A 1 84 ? -15.583 5.876 7.154 1.00 68.38 84 LEU A C 1
ATOM 622 O O . LEU A 1 84 ? -15.698 5.415 8.288 1.00 68.38 84 LEU A O 1
ATOM 626 N N . GLU A 1 85 ? -16.562 5.831 6.249 1.00 73.38 85 GLU A N 1
ATOM 627 C CA . GLU A 1 85 ? -17.859 5.180 6.412 1.00 73.38 85 GLU A CA 1
ATOM 628 C C . GLU A 1 85 ? -17.739 3.672 6.701 1.00 73.38 85 GLU A C 1
ATOM 630 O O . GLU A 1 85 ? -18.310 3.181 7.671 1.00 73.38 85 GLU A O 1
ATOM 635 N N . ALA A 1 86 ? -16.914 2.932 5.95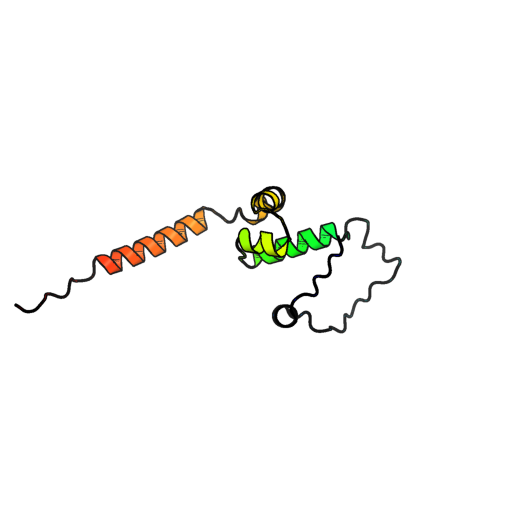2 1.00 77.94 86 ALA A N 1
ATOM 636 C CA . ALA A 1 86 ? -16.708 1.496 6.167 1.00 77.94 86 ALA A CA 1
ATOM 637 C C . ALA A 1 86 ? -16.030 1.206 7.521 1.00 77.94 86 ALA A C 1
ATOM 639 O O . ALA A 1 86 ? -16.322 0.205 8.194 1.00 77.94 86 ALA A O 1
ATOM 640 N N . VAL A 1 87 ? -15.139 2.106 7.954 1.00 80.69 87 VAL A N 1
ATOM 641 C CA . VAL A 1 87 ? -14.520 2.055 9.286 1.00 80.69 87 VAL A CA 1
ATOM 642 C C . VAL A 1 87 ? -15.556 2.343 10.372 1.00 80.69 87 VAL A C 1
ATOM 644 O O . VAL A 1 87 ? -15.598 1.630 11.379 1.00 80.69 87 VAL A O 1
ATOM 647 N N . ALA A 1 88 ? -16.404 3.354 10.173 1.00 85.25 88 ALA A N 1
ATOM 648 C CA . ALA A 1 88 ? -17.471 3.713 11.098 1.00 85.25 88 ALA A CA 1
ATOM 649 C C . ALA A 1 88 ? -18.489 2.572 11.262 1.00 85.25 88 ALA A C 1
ATOM 651 O O . ALA A 1 88 ? -18.824 2.221 12.396 1.00 85.25 88 ALA A O 1
ATOM 652 N N . ASP A 1 89 ? -18.894 1.926 10.167 1.00 89.12 89 ASP A N 1
ATOM 653 C CA . ASP A 1 89 ? -19.785 0.761 10.170 1.00 89.12 89 ASP A CA 1
ATOM 654 C C . ASP A 1 89 ? -19.185 -0.413 10.948 1.00 89.12 89 ASP A C 1
ATOM 656 O O . ASP A 1 89 ? -19.825 -1.010 11.823 1.00 89.12 89 ASP A O 1
ATOM 660 N N . THR A 1 90 ? -17.915 -0.725 10.676 1.00 88.25 90 THR A N 1
ATOM 661 C CA . THR A 1 90 ? -17.194 -1.793 11.376 1.00 88.25 90 THR A CA 1
ATOM 662 C C . THR A 1 90 ? -17.103 -1.509 12.873 1.00 88.25 90 THR A C 1
ATOM 664 O O . THR A 1 90 ? -17.348 -2.400 13.692 1.00 88.25 90 THR A O 1
ATOM 667 N N . LEU A 1 91 ? -16.790 -0.266 13.247 1.00 89.12 91 LEU A N 1
ATOM 668 C CA . LEU A 1 91 ? -16.727 0.157 14.640 1.00 89.12 91 LEU A CA 1
ATOM 669 C C . LEU A 1 91 ? -18.100 0.072 15.318 1.00 89.12 91 LEU A C 1
ATOM 671 O O . LEU A 1 91 ? -18.197 -0.453 16.428 1.00 89.12 91 LEU A O 1
ATOM 675 N N . GLY A 1 92 ? -19.157 0.540 14.651 1.00 92.50 92 GLY A N 1
ATOM 676 C CA . GLY A 1 92 ? -20.530 0.473 15.146 1.00 92.50 92 GLY A CA 1
ATOM 677 C C . GLY A 1 92 ? -20.948 -0.961 15.468 1.00 92.50 92 GLY A C 1
ATOM 678 O O . GLY A 1 92 ? -21.461 -1.226 16.559 1.00 92.50 92 GLY A O 1
ATOM 679 N N . ARG A 1 93 ? -20.638 -1.905 14.572 1.00 93.62 93 ARG A N 1
ATOM 680 C CA . ARG A 1 93 ? -20.889 -3.336 14.783 1.00 93.62 93 ARG A CA 1
ATOM 681 C C . ARG A 1 93 ? -20.139 -3.885 15.999 1.00 93.62 93 ARG A C 1
ATOM 683 O O . ARG A 1 93 ? -20.767 -4.478 16.872 1.00 93.62 93 ARG A O 1
ATOM 690 N N . LEU A 1 94 ? -18.827 -3.650 16.094 1.00 93.00 94 LEU A N 1
ATOM 691 C CA . LEU A 1 94 ? -18.001 -4.145 17.207 1.00 93.00 94 LEU A CA 1
ATOM 692 C C . LEU A 1 94 ? -18.446 -3.578 18.564 1.00 93.00 94 LEU A C 1
ATOM 694 O O . LEU A 1 94 ? -18.493 -4.297 19.562 1.00 93.00 94 LEU A O 1
ATOM 698 N N . VAL A 1 95 ? -18.805 -2.293 18.612 1.00 92.88 95 VAL A N 1
ATOM 699 C CA . VAL A 1 95 ? -19.331 -1.654 19.827 1.00 92.88 95 VAL A CA 1
ATOM 700 C C . VAL A 1 95 ? -20.698 -2.229 20.207 1.00 92.88 95 VAL A C 1
ATOM 702 O O . VAL A 1 95 ? -20.966 -2.423 21.394 1.00 92.88 95 VAL A O 1
ATOM 705 N N . GLY A 1 96 ? -21.559 -2.512 19.226 1.00 90.31 96 GLY A N 1
ATOM 706 C CA . GLY A 1 96 ? -22.839 -3.186 19.446 1.00 90.31 96 GLY A CA 1
ATOM 707 C C . GLY A 1 96 ? -22.664 -4.586 20.038 1.00 90.31 96 GLY A C 1
ATOM 708 O O . GLY A 1 96 ? -23.274 -4.899 21.059 1.00 90.31 96 GLY A O 1
ATOM 709 N N . GLU A 1 97 ? -21.774 -5.396 19.458 1.00 89.44 97 GLU A N 1
ATOM 710 C CA . GLU A 1 97 ? -21.430 -6.740 19.946 1.00 89.44 97 GLU A CA 1
ATOM 711 C C . GLU A 1 97 ? -20.904 -6.703 21.392 1.00 89.44 97 GLU A C 1
ATOM 713 O O . GLU A 1 97 ? -21.358 -7.469 22.244 1.00 89.44 97 GLU A O 1
ATOM 718 N N . ALA A 1 98 ? -20.002 -5.764 21.701 1.00 84.88 98 ALA A N 1
ATOM 719 C CA . ALA A 1 98 ? -19.456 -5.596 23.046 1.00 84.88 98 ALA A CA 1
ATOM 720 C C . ALA A 1 98 ? -20.523 -5.182 24.077 1.00 84.88 98 ALA A C 1
ATOM 722 O O . ALA A 1 98 ? -20.506 -5.678 25.204 1.00 84.88 98 ALA A O 1
ATOM 723 N N . ARG A 1 99 ? -21.470 -4.310 23.698 1.00 82.44 99 ARG A N 1
ATOM 724 C CA . ARG A 1 99 ? -22.581 -3.890 24.571 1.00 82.44 99 ARG A CA 1
ATOM 725 C C . ARG A 1 99 ? -23.527 -5.036 24.906 1.00 82.44 99 ARG A C 1
ATOM 727 O O . ARG A 1 99 ? -23.881 -5.214 26.067 1.00 82.44 99 ARG A O 1
ATOM 734 N N . 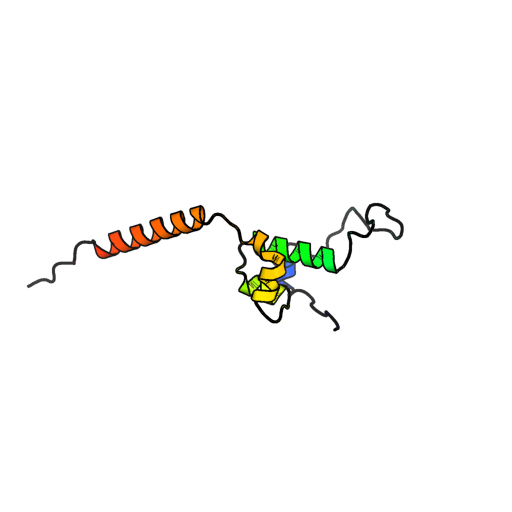VAL A 1 100 ? -23.899 -5.836 23.909 1.00 78.06 100 VAL A N 1
ATOM 735 C CA . VAL A 1 100 ? -24.753 -7.015 24.119 1.00 78.06 100 VAL A CA 1
ATOM 736 C C . VAL A 1 100 ? -24.057 -8.033 25.026 1.00 78.06 100 VAL A C 1
ATOM 738 O O . VAL A 1 100 ? -24.697 -8.615 25.897 1.00 78.06 100 VAL A O 1
ATOM 741 N N . ALA A 1 101 ? -22.741 -8.210 24.875 1.00 76.69 101 ALA A N 1
ATOM 742 C CA . ALA A 1 101 ? -21.962 -9.076 25.755 1.00 76.69 101 ALA A CA 1
ATOM 743 C C . ALA A 1 101 ? -21.921 -8.571 27.210 1.00 76.69 101 ALA A C 1
ATOM 745 O O . ALA A 1 101 ? -21.952 -9.386 28.130 1.00 76.69 101 ALA A O 1
ATOM 746 N N . SER A 1 102 ? -21.878 -7.251 27.434 1.00 71.12 102 SER A N 1
ATOM 747 C CA . SER A 1 102 ? -21.920 -6.673 28.785 1.00 71.12 102 SER A CA 1
ATOM 748 C C . SER A 1 102 ? -23.316 -6.648 29.419 1.00 71.12 102 SER A C 1
ATOM 750 O O . SER A 1 102 ? -23.403 -6.687 30.642 1.00 71.12 102 SER A O 1
ATOM 752 N N . ASP A 1 103 ? -24.386 -6.615 28.615 1.00 70.88 103 ASP A N 1
ATOM 753 C CA . ASP A 1 103 ? -25.789 -6.608 29.076 1.00 70.88 103 ASP A CA 1
ATOM 754 C C . ASP A 1 103 ? -26.399 -8.021 29.225 1.00 70.88 103 ASP A C 1
ATOM 756 O O . ASP A 1 103 ? -27.582 -8.172 29.541 1.00 70.88 103 ASP A O 1
ATOM 760 N N . GLY A 1 104 ? -25.609 -9.081 29.014 1.00 60.72 104 GLY A N 1
ATOM 761 C CA . GLY A 1 104 ? -26.023 -10.459 29.289 1.00 60.72 104 GLY A CA 1
ATOM 762 C C . GLY A 1 104 ? -26.370 -10.672 30.774 1.00 60.72 104 GLY A C 1
ATOM 763 O O . GLY A 1 104 ? -25.810 -9.996 31.639 1.00 60.72 104 GLY A O 1
ATOM 764 N N . PRO A 1 105 ? -27.286 -11.606 31.111 1.00 53.31 105 PRO A N 1
ATOM 765 C CA . PRO A 1 105 ? -27.758 -11.777 32.478 1.00 53.31 105 PRO A CA 1
ATOM 766 C C . PRO A 1 105 ? -26.576 -12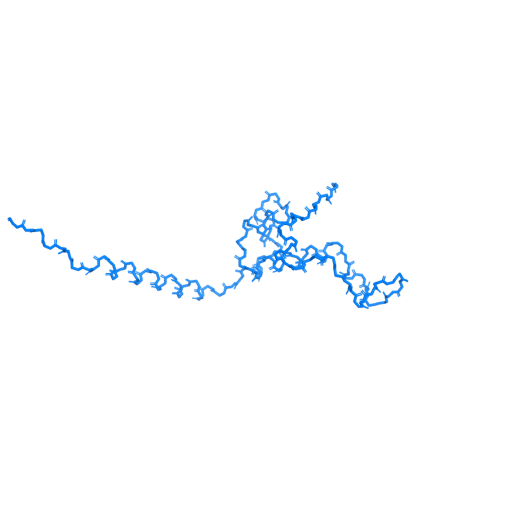.130 33.378 1.00 53.31 105 PRO A C 1
ATOM 768 O O . PRO A 1 105 ? -25.947 -13.176 33.212 1.00 53.31 105 PRO A O 1
ATOM 771 N N . VAL A 1 106 ? -26.279 -11.247 34.335 1.00 61.97 106 VAL A N 1
ATOM 772 C CA . VAL A 1 106 ? -25.337 -11.525 35.418 1.00 61.97 106 VAL A CA 1
ATOM 773 C C . VAL A 1 106 ? -25.818 -12.819 36.066 1.00 61.97 106 VAL A C 1
ATOM 775 O O . VAL A 1 106 ? -26.908 -12.840 36.640 1.00 61.97 106 VAL A O 1
ATOM 778 N N . LEU A 1 107 ? -25.066 -13.913 35.902 1.00 56.44 107 LEU A N 1
ATOM 779 C CA . LEU A 1 107 ? -25.367 -15.190 36.546 1.00 56.44 107 LEU A CA 1
ATOM 780 C C . LEU A 1 107 ? -25.578 -14.906 38.034 1.00 56.44 107 LEU A C 1
ATOM 782 O O . LEU A 1 107 ? -24.634 -14.544 38.737 1.00 56.44 107 LEU A O 1
ATOM 786 N N . ALA A 1 108 ? -26.828 -15.015 38.485 1.00 56.62 108 ALA A N 1
ATOM 787 C CA . ALA A 1 108 ? -27.181 -14.846 39.880 1.00 56.62 108 ALA A CA 1
ATOM 788 C C . ALA A 1 108 ? -26.368 -15.863 40.683 1.00 56.62 108 ALA A C 1
ATOM 790 O O . ALA A 1 108 ? -26.561 -17.073 40.547 1.00 56.62 108 ALA A O 1
ATOM 791 N N . LEU A 1 109 ? -25.412 -15.366 41.469 1.00 44.62 109 LEU A N 1
ATOM 792 C CA . LEU A 1 109 ? -24.633 -16.205 42.365 1.00 44.62 109 LEU A CA 1
ATOM 793 C C . LEU A 1 109 ? -25.604 -16.839 43.376 1.00 44.62 109 LEU A C 1
ATOM 795 O O . LEU A 1 109 ? -26.409 -16.108 43.971 1.00 44.62 109 LEU A O 1
ATOM 799 N N . PRO A 1 110 ? -25.580 -18.174 43.552 1.00 48.56 110 PRO A N 1
ATOM 800 C CA . PRO A 1 110 ? -26.430 -18.830 44.534 1.00 48.56 110 PRO A CA 1
ATOM 801 C C . PRO A 1 110 ? -26.109 -18.284 45.930 1.00 48.56 110 PRO A C 1
ATOM 803 O O . PRO A 1 110 ? -24.939 -18.087 46.265 1.00 48.56 110 PRO A O 1
ATOM 806 N N . GLN A 1 111 ? -27.176 -17.984 46.675 1.00 65.38 111 GLN A N 1
ATOM 807 C CA . GLN A 1 111 ? -27.142 -17.453 48.041 1.00 65.38 111 GLN A CA 1
ATOM 808 C C . GLN A 1 111 ? -26.549 -18.463 49.024 1.00 65.38 111 GLN A C 1
ATOM 810 O O . GLN A 1 111 ? -26.859 -19.668 48.875 1.00 65.38 111 GLN A O 1
#

Foldseek 3Di:
DDPPDPDDPVVCVVVVVPDDPDPDDDDPPPPVDPPCPDPVNVLVVVLLVCLVVVDDLVRSCVVSVPPDSVVSCVPCVVSVPPPPVVVVVVVVVVVVVVVVVVPPDPPPDDD

Secondary structure (DSSP, 8-state):
-----PPPHHHHHHTT-S----S----TT-TT-SS---HHHHHHHHHHHHHHTT--HHHHHHHHT-SSHHHHHHHHGGGS---HHHHHHHHHHHHHHHHHHHSS-------

Radius of gyration: 22.89 Å; chains: 1; bounding box: 50×32×77 Å

InterPro domains:
  IPR002104 Integrase, catalytic domain [PF00589] (33-81)
  IPR002104 Integrase, catalytic domain [PS51898] (1-89)
  IPR011010 DNA breaking-rejoining enzyme, catalytic core [SSF56349] (36-91)
  IPR013762 Integrase-like, catalytic domain superfamily [G3DSA:1.10.443.10] (9-94)